Protein AF-A0A3D0HH20-F1 (afdb_monomer_lite)

Secondary structure (DSSP, 8-state):
-------HHHHHHHHHHHHHHHHHTS--S-HHHHHHHHHHHHHHHHHHHHHHHHHHSTT--TTS-B-SSSSSSHHHHHHHHHHHH-SS--EEEESS--SSSS-TTHHHHHTT-EEEE-

Sequence (118 aa):
ASRCAMSIGGKARQKILSSLRSLLGSPPQSMLLQETVGELVRHTDQLTDVISVINRNEKSLSKYGKQVFSQSDEDGITLEIVQRLFDRKGVVVEIGVGDGIENNSLVLLALGWRAVWV

Structure (mmCIF, N/CA/C/O backbone):
data_AF-A0A3D0HH20-F1
#
_entry.id   AF-A0A3D0HH20-F1
#
loop_
_atom_site.group_PDB
_atom_site.id
_atom_site.type_symbol
_atom_site.label_atom_id
_atom_site.label_a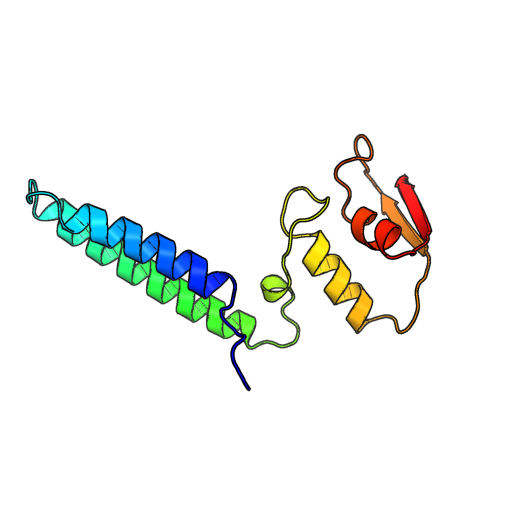lt_id
_atom_site.label_comp_id
_atom_site.label_asym_id
_atom_site.label_entity_id
_atom_site.label_seq_id
_atom_site.pdbx_PDB_ins_code
_atom_site.Cartn_x
_atom_site.Cartn_y
_atom_site.Cartn_z
_atom_site.occupancy
_atom_site.B_iso_or_equiv
_atom_site.auth_seq_id
_atom_site.auth_comp_id
_atom_site.auth_asym_id
_atom_site.auth_atom_id
_atom_site.pdbx_PDB_model_num
ATOM 1 N N . ALA A 1 1 ? 0.710 -5.965 27.336 1.00 36.00 1 ALA A N 1
ATOM 2 C CA . ALA A 1 1 ? 1.559 -5.547 26.204 1.00 36.00 1 ALA A CA 1
ATOM 3 C C . ALA A 1 1 ? 0.710 -4.724 25.244 1.00 36.00 1 ALA A C 1
ATOM 5 O O . ALA A 1 1 ? -0.141 -5.294 24.588 1.00 36.00 1 ALA A O 1
ATOM 6 N N . SER A 1 2 ? 0.864 -3.399 25.216 1.00 31.17 2 SER A N 1
ATOM 7 C CA . SER A 1 2 ? 0.222 -2.564 24.188 1.00 31.17 2 SER A CA 1
ATOM 8 C C . SER A 1 2 ? 1.114 -1.366 23.879 1.00 31.17 2 SER A C 1
ATOM 10 O O . SER A 1 2 ? 0.852 -0.223 24.234 1.00 31.17 2 SER A O 1
ATOM 12 N N . ARG A 1 3 ? 2.267 -1.677 23.284 1.00 39.62 3 ARG A N 1
ATOM 13 C CA . ARG A 1 3 ? 3.099 -0.730 22.546 1.00 39.62 3 ARG A CA 1
ATOM 14 C C . ARG A 1 3 ? 2.858 -1.025 21.074 1.00 39.62 3 ARG A C 1
ATOM 16 O O . ARG A 1 3 ? 3.519 -1.908 20.552 1.00 39.62 3 ARG A O 1
ATOM 23 N N . CYS A 1 4 ? 1.899 -0.356 20.442 1.00 38.06 4 CYS A N 1
ATOM 24 C CA . CYS A 1 4 ? 1.927 -0.089 19.000 1.00 38.06 4 CYS A CA 1
ATOM 25 C C . CYS A 1 4 ? 0.678 0.682 18.578 1.00 38.06 4 CYS A C 1
ATOM 27 O O . CYS A 1 4 ? -0.333 0.096 18.221 1.00 38.06 4 CYS A O 1
ATOM 29 N N . ALA A 1 5 ? 0.765 2.006 18.606 1.00 35.56 5 ALA A N 1
ATOM 30 C CA . ALA A 1 5 ? 0.022 2.856 17.682 1.00 35.56 5 ALA A CA 1
ATOM 31 C C . ALA A 1 5 ? 0.694 4.233 17.631 1.00 35.56 5 ALA A C 1
ATOM 33 O O . ALA A 1 5 ? 0.054 5.267 17.793 1.00 35.56 5 ALA A O 1
ATOM 34 N N . MET A 1 6 ? 2.014 4.274 17.405 1.00 38.03 6 MET A N 1
ATOM 35 C CA . MET A 1 6 ? 2.539 5.462 16.736 1.00 38.03 6 MET A CA 1
ATOM 36 C C . MET A 1 6 ? 2.055 5.362 15.295 1.00 38.03 6 MET A C 1
ATOM 38 O O . MET A 1 6 ? 2.697 4.725 14.463 1.00 38.03 6 MET A O 1
ATOM 42 N N . SER A 1 7 ? 0.881 5.945 15.039 1.00 45.75 7 SER A N 1
ATOM 43 C CA . SER A 1 7 ? 0.451 6.305 13.691 1.00 45.75 7 SER A CA 1
ATOM 44 C C . SER A 1 7 ? 1.630 6.981 12.987 1.00 45.75 7 SER A C 1
ATOM 46 O O . SER A 1 7 ? 2.383 7.732 13.613 1.00 45.75 7 SER A O 1
ATOM 48 N N . ILE A 1 8 ? 1.806 6.704 11.699 1.00 45.47 8 ILE A N 1
ATOM 49 C CA . ILE A 1 8 ? 2.842 7.310 10.852 1.00 45.47 8 ILE A CA 1
ATOM 50 C C . ILE A 1 8 ? 2.831 8.850 11.005 1.00 45.47 8 ILE A C 1
ATOM 52 O O . ILE A 1 8 ? 3.891 9.476 11.072 1.00 45.47 8 ILE A O 1
ATOM 56 N N . GLY A 1 9 ? 1.651 9.442 11.244 1.00 51.00 9 GLY A N 1
ATOM 57 C CA . GLY A 1 9 ? 1.484 10.865 11.558 1.00 51.00 9 GLY A CA 1
ATOM 58 C C . GLY A 1 9 ? 2.136 11.323 12.870 1.00 51.00 9 GLY A C 1
ATOM 59 O O . GLY A 1 9 ? 2.627 12.444 12.948 1.00 51.00 9 GLY A O 1
ATOM 60 N N . GLY A 1 10 ? 2.235 10.466 13.890 1.00 59.66 10 GLY A N 1
ATOM 61 C CA . GLY A 1 10 ? 2.891 10.784 15.164 1.00 59.66 10 GLY A CA 1
ATOM 62 C C . GLY A 1 10 ? 4.410 10.937 15.042 1.00 59.66 10 GLY A C 1
ATOM 63 O O . GLY A 1 10 ? 4.984 11.842 15.646 1.00 59.66 10 GLY A O 1
ATOM 64 N N . LYS A 1 11 ? 5.060 10.101 14.219 1.00 56.62 11 LYS A N 1
ATOM 65 C CA . LYS A 1 11 ? 6.508 10.193 13.956 1.00 56.62 11 LYS A CA 1
ATOM 66 C C . LYS A 1 11 ? 6.851 11.386 13.062 1.00 56.62 11 LYS A C 1
ATOM 68 O O . LYS A 1 11 ? 7.808 12.097 13.356 1.00 56.62 11 LYS A O 1
ATOM 73 N N . ALA A 1 12 ? 6.056 11.640 12.019 1.00 62.03 12 ALA A N 1
ATOM 74 C CA . ALA A 1 12 ? 6.220 12.814 11.159 1.00 62.03 12 ALA A CA 1
ATOM 75 C C . ALA A 1 12 ? 6.017 14.120 11.946 1.00 62.03 12 ALA A C 1
ATOM 77 O O . ALA A 1 12 ? 6.872 15.002 11.892 1.00 62.03 12 ALA A O 1
ATOM 78 N N . ARG A 1 13 ? 4.963 14.198 12.772 1.00 64.94 13 ARG A N 1
ATOM 79 C CA . ARG A 1 13 ? 4.717 15.321 13.689 1.00 64.94 13 ARG A CA 1
ATOM 80 C C . ARG A 1 13 ? 5.876 15.531 14.656 1.00 64.94 13 ARG A C 1
ATOM 82 O O . ARG A 1 13 ? 6.343 16.652 14.798 1.00 64.94 13 ARG A O 1
ATOM 89 N N . GLN A 1 14 ? 6.376 14.473 15.299 1.00 68.06 14 GLN A N 1
ATOM 90 C CA . GLN A 1 14 ? 7.530 14.585 16.199 1.00 68.06 14 GLN A CA 1
ATOM 91 C C . GLN A 1 14 ? 8.779 15.088 15.474 1.00 68.06 14 GLN A C 1
ATOM 93 O O . GLN A 1 14 ? 9.481 15.938 16.015 1.00 68.06 14 GLN A O 1
ATOM 98 N N . LYS A 1 15 ? 9.028 14.622 14.245 1.00 70.06 15 LYS A N 1
ATOM 99 C CA . LYS A 1 15 ? 10.158 15.071 13.427 1.00 70.06 15 LYS A CA 1
ATOM 100 C C . LYS A 1 15 ? 10.026 16.552 13.065 1.00 70.06 15 LYS A C 1
ATOM 102 O O . LYS A 1 15 ? 10.938 17.315 13.365 1.00 70.06 15 LYS A O 1
ATOM 107 N N . ILE A 1 16 ? 8.872 16.977 12.546 1.00 69.06 16 ILE A N 1
ATOM 108 C CA . ILE A 1 16 ? 8.585 18.385 12.220 1.00 69.06 16 ILE A CA 1
ATOM 109 C C . ILE A 1 16 ? 8.716 19.268 13.466 1.00 69.06 16 ILE A C 1
ATOM 111 O O . ILE A 1 16 ? 9.444 20.255 13.443 1.00 69.06 16 ILE A O 1
ATOM 115 N N . LEU A 1 17 ? 8.094 18.881 14.585 1.00 67.19 17 LEU A N 1
ATOM 116 C CA . LEU A 1 17 ? 8.184 19.625 15.843 1.00 67.19 17 LEU A CA 1
ATOM 117 C C . LEU A 1 17 ? 9.621 19.699 16.373 1.00 67.19 17 LEU A C 1
ATOM 119 O O . LEU A 1 17 ? 10.018 20.739 16.891 1.00 67.19 17 LEU A O 1
ATOM 123 N N . SER A 1 18 ? 10.410 18.627 16.247 1.00 71.75 18 SER A N 1
ATOM 124 C CA . SER A 1 18 ? 11.819 18.633 16.657 1.00 71.75 18 SER A CA 1
ATOM 125 C C . SER A 1 18 ? 12.673 19.562 15.790 1.00 71.75 18 SER A C 1
ATOM 127 O O . SER A 1 18 ? 13.463 20.326 16.338 1.00 71.75 18 SER A O 1
ATOM 129 N N . SER A 1 19 ? 12.454 19.576 14.470 1.00 68.69 19 SER A N 1
ATOM 130 C CA . SER A 1 19 ? 13.139 20.476 13.537 1.00 68.69 19 SER A CA 1
ATOM 131 C C . SER A 1 19 ? 12.757 21.941 13.766 1.00 68.69 19 SER A C 1
ATOM 133 O O . SER A 1 19 ? 13.628 22.809 13.805 1.00 68.69 19 SER A O 1
ATOM 135 N N . LEU A 1 20 ? 11.471 22.224 13.998 1.00 66.19 20 LEU A N 1
ATOM 136 C CA . LEU A 1 20 ? 10.996 23.568 14.340 1.00 66.19 20 LEU A CA 1
ATOM 137 C C . LEU A 1 20 ? 11.571 24.039 15.685 1.00 66.19 20 LEU A C 1
ATOM 139 O O . LEU A 1 20 ? 12.027 25.172 15.789 1.00 66.19 20 LEU A O 1
ATOM 143 N N . ARG A 1 21 ? 11.649 23.168 16.703 1.00 67.56 21 ARG A N 1
ATOM 144 C CA . ARG A 1 21 ? 12.286 23.503 17.992 1.00 67.56 21 ARG A CA 1
ATOM 145 C C . ARG A 1 21 ? 13.782 23.763 17.874 1.00 67.56 21 ARG A C 1
ATOM 147 O O . ARG A 1 21 ? 14.271 24.669 18.540 1.00 67.56 21 ARG A O 1
ATOM 154 N N . SER A 1 22 ? 14.507 23.014 17.040 1.00 67.38 22 SER A N 1
ATOM 155 C CA . SER A 1 22 ? 15.934 23.285 16.822 1.00 67.38 22 SER A CA 1
ATOM 156 C C . SER A 1 22 ? 16.173 24.638 16.146 1.00 67.38 22 SER A C 1
ATOM 158 O O . SER A 1 22 ? 17.132 25.317 16.494 1.00 67.38 22 SER A O 1
ATOM 160 N N . LEU A 1 23 ? 15.272 25.064 15.252 1.00 62.66 23 LEU A N 1
ATOM 161 C CA . LEU A 1 23 ? 15.305 26.392 14.621 1.00 62.66 23 LEU A CA 1
ATOM 162 C C . LEU A 1 23 ? 15.040 27.535 15.620 1.00 62.66 23 LEU A C 1
ATOM 164 O O . LEU A 1 23 ? 15.561 28.634 15.455 1.00 62.66 23 LEU A O 1
ATOM 168 N N . LEU A 1 24 ? 14.268 27.277 16.680 1.00 61.22 24 LEU A N 1
ATOM 169 C CA . LEU A 1 24 ? 13.970 28.256 17.733 1.00 61.22 24 LEU A CA 1
ATOM 170 C C . LEU A 1 24 ? 15.127 28.460 18.730 1.00 61.22 24 LEU A C 1
ATOM 172 O O . LEU A 1 24 ? 15.129 29.463 19.439 1.00 61.22 24 LEU A O 1
ATOM 176 N N . GLY A 1 25 ? 16.081 27.521 18.806 1.00 59.44 25 GLY A N 1
ATOM 177 C CA . GLY A 1 25 ? 17.204 27.540 19.757 1.00 59.44 25 GLY A CA 1
ATOM 178 C C . GLY A 1 25 ? 18.456 28.298 19.292 1.00 59.44 25 GLY A C 1
ATOM 179 O O . GLY A 1 25 ? 19.355 28.532 20.098 1.00 59.44 25 GLY A O 1
ATOM 180 N N . SER A 1 26 ? 18.538 28.685 18.016 1.00 56.88 26 SER A N 1
ATOM 181 C CA . SER A 1 26 ? 19.576 29.593 17.501 1.00 56.88 26 SER A CA 1
ATOM 182 C C . SER A 1 26 ? 19.318 31.043 17.949 1.00 56.88 26 SER A C 1
ATOM 184 O O . SER A 1 26 ? 18.154 31.418 18.101 1.00 56.88 26 SER A O 1
ATOM 186 N N . PRO A 1 27 ? 20.364 31.870 18.179 1.00 55.19 27 PRO A N 1
ATOM 187 C CA . PRO A 1 27 ? 20.209 33.212 18.744 1.00 55.19 27 PRO A CA 1
ATOM 188 C C . PRO A 1 27 ? 19.188 34.037 17.941 1.00 55.19 27 PRO A C 1
ATOM 190 O O . PRO A 1 27 ? 19.215 34.009 16.707 1.00 55.19 27 PRO A O 1
ATOM 193 N N . PRO A 1 28 ? 18.268 34.750 18.615 1.00 59.84 28 PRO A N 1
ATOM 194 C CA . PRO A 1 28 ? 17.116 35.351 17.966 1.00 59.84 28 PRO A CA 1
ATOM 195 C C . PRO A 1 28 ? 17.585 36.535 17.130 1.00 59.84 28 PRO A C 1
ATOM 197 O O . PRO A 1 28 ? 18.002 37.553 17.672 1.00 59.84 28 PRO A O 1
ATOM 200 N N . GLN A 1 29 ? 17.522 36.412 15.809 1.00 58.78 29 GLN A N 1
ATOM 201 C CA . GLN A 1 29 ? 17.826 37.544 14.932 1.00 58.78 29 GLN A CA 1
ATOM 202 C C . GLN A 1 29 ? 16.569 38.278 14.439 1.00 58.78 29 GLN A C 1
ATOM 204 O O . GLN A 1 29 ? 16.692 39.388 13.938 1.00 58.78 29 GLN A O 1
ATOM 209 N N . SER A 1 30 ? 15.346 37.766 14.654 1.00 63.31 30 SER A N 1
ATOM 210 C CA . SER A 1 30 ? 14.127 38.583 14.504 1.00 63.31 30 SER A CA 1
ATOM 211 C C . SER A 1 30 ? 12.912 38.010 15.249 1.00 63.31 30 SER A C 1
ATOM 213 O O . SER A 1 30 ? 12.632 36.815 15.195 1.00 63.31 30 SER A O 1
ATOM 215 N N . MET A 1 31 ? 12.161 38.880 15.931 1.00 64.00 31 MET A N 1
ATOM 216 C CA . MET A 1 31 ? 10.866 38.582 16.571 1.00 64.00 31 MET A CA 1
ATOM 217 C C . MET A 1 31 ? 9.847 38.000 15.568 1.00 64.00 31 MET A C 1
ATOM 219 O O . MET A 1 31 ? 9.090 37.095 15.904 1.00 64.00 31 MET A O 1
ATOM 223 N N . LEU A 1 32 ? 9.927 38.446 14.309 1.00 69.62 32 LEU A N 1
ATOM 224 C CA . LEU A 1 32 ? 9.122 37.976 13.179 1.00 69.62 32 LEU A CA 1
ATOM 225 C C . LEU A 1 32 ? 9.294 36.471 12.899 1.00 69.62 32 LEU A C 1
ATOM 227 O O . LEU A 1 32 ? 8.324 35.781 12.588 1.00 69.62 32 LEU A O 1
ATOM 231 N N . LEU A 1 33 ? 10.514 35.936 13.035 1.00 74.12 33 LEU A N 1
ATOM 232 C CA . LEU A 1 33 ? 10.777 34.508 12.825 1.00 74.12 33 LEU A CA 1
ATOM 233 C C . LEU A 1 33 ? 10.105 33.648 13.904 1.00 74.12 33 LEU A C 1
ATOM 235 O O . LEU A 1 33 ? 9.539 32.602 13.598 1.00 74.12 33 LEU A O 1
ATOM 239 N N . GLN A 1 34 ? 10.149 34.098 15.158 1.00 74.81 34 GLN A N 1
ATOM 240 C CA . GLN A 1 34 ? 9.523 33.402 16.286 1.00 74.81 34 GLN A CA 1
ATOM 241 C C . GLN A 1 34 ? 7.996 33.369 16.137 1.00 74.81 34 GLN A C 1
ATOM 243 O O . GLN A 1 34 ? 7.379 32.326 16.348 1.00 74.81 34 GLN A O 1
ATOM 248 N N . GLU A 1 35 ? 7.398 34.483 15.708 1.00 82.00 35 GLU A N 1
ATOM 249 C CA . GLU A 1 35 ? 5.965 34.576 15.416 1.00 82.00 35 GLU A CA 1
ATOM 250 C C . GLU A 1 35 ? 5.557 33.649 14.261 1.00 82.00 35 GLU A C 1
ATOM 252 O O . GLU A 1 35 ? 4.658 32.824 14.424 1.00 82.00 35 GLU A O 1
ATOM 257 N N . THR A 1 36 ? 6.297 33.688 13.148 1.00 77.88 36 THR A N 1
ATOM 258 C CA . THR A 1 36 ? 6.043 32.834 11.974 1.00 77.88 36 THR A CA 1
ATOM 259 C C . THR A 1 36 ? 6.148 31.345 12.321 1.00 77.88 36 THR A C 1
ATOM 261 O O . THR A 1 36 ? 5.310 30.537 11.918 1.00 77.88 36 THR A O 1
ATOM 264 N N . VAL A 1 37 ? 7.161 30.947 13.099 1.00 82.75 37 VAL A N 1
ATOM 265 C CA . VAL A 1 37 ? 7.292 29.553 13.554 1.00 82.75 37 VAL A CA 1
ATOM 266 C C . VAL A 1 37 ? 6.144 29.175 14.489 1.00 82.75 37 VAL A C 1
ATOM 268 O O . VAL A 1 37 ? 5.606 28.072 14.371 1.00 82.75 37 VAL A O 1
ATOM 271 N N . GLY A 1 38 ? 5.739 30.073 15.390 1.00 82.25 38 GLY A N 1
ATOM 272 C CA . GLY A 1 38 ? 4.573 29.871 16.248 1.00 82.25 38 GLY A CA 1
ATOM 273 C C . GLY A 1 38 ? 3.300 29.610 15.440 1.00 82.25 38 GLY A C 1
ATOM 274 O O . GLY A 1 38 ? 2.547 28.688 15.756 1.00 82.25 38 GLY A O 1
ATOM 275 N N . GLU A 1 39 ? 3.090 30.360 14.360 1.00 86.69 39 GLU A N 1
ATOM 276 C CA . GLU A 1 39 ? 1.961 30.180 13.446 1.00 86.69 39 GLU A CA 1
ATOM 277 C C . GLU A 1 39 ? 2.019 28.834 12.703 1.00 86.69 39 GLU A C 1
ATOM 279 O O . GLU A 1 39 ? 1.039 28.085 12.694 1.00 86.69 39 GLU A O 1
ATOM 284 N N . LEU A 1 40 ? 3.188 28.451 12.176 1.00 84.75 40 LEU A N 1
ATOM 285 C CA . LEU A 1 40 ? 3.387 27.154 11.513 1.00 84.75 40 LEU A CA 1
ATOM 286 C C . LEU A 1 40 ? 3.093 25.965 12.435 1.00 84.75 40 LEU A C 1
ATOM 288 O O . LEU A 1 40 ? 2.492 24.974 12.005 1.00 84.75 40 LEU A O 1
ATOM 292 N N . VAL A 1 41 ? 3.484 26.053 13.709 1.00 84.38 41 VAL A N 1
ATOM 293 C CA . VAL A 1 41 ? 3.162 25.023 14.705 1.00 84.38 41 VAL A CA 1
ATOM 294 C C . VAL A 1 41 ? 1.647 24.913 14.892 1.00 84.38 41 VAL A C 1
ATOM 296 O O . VAL A 1 41 ? 1.121 23.799 14.871 1.00 84.38 41 VAL A O 1
ATOM 299 N N . ARG A 1 42 ? 0.926 26.039 14.994 1.00 85.31 42 ARG A N 1
ATOM 300 C CA . ARG A 1 42 ? -0.543 26.040 15.144 1.00 85.31 42 ARG A CA 1
ATOM 301 C C . ARG A 1 42 ? -1.242 25.425 13.935 1.00 85.31 42 ARG A C 1
ATOM 303 O O . ARG A 1 42 ? -2.132 24.599 14.121 1.00 85.31 42 ARG A O 1
ATOM 310 N N . HIS A 1 43 ? -0.820 25.766 12.718 1.00 86.75 43 HIS A N 1
ATOM 311 C CA . HIS A 1 43 ? -1.364 25.154 11.501 1.00 86.75 43 HIS A CA 1
ATOM 312 C C . HIS A 1 43 ? -1.081 23.651 11.443 1.00 86.75 43 HIS A C 1
ATOM 314 O O . HIS A 1 43 ? -1.946 22.867 11.058 1.00 86.75 43 HIS A O 1
ATOM 320 N N . THR A 1 44 ? 0.101 23.225 11.890 1.00 84.31 44 THR A N 1
ATOM 321 C CA . THR A 1 44 ? 0.439 21.798 11.962 1.00 84.31 44 THR A CA 1
ATOM 322 C C . THR A 1 44 ? -0.462 21.051 12.950 1.00 84.31 44 THR A C 1
ATOM 324 O O . THR A 1 44 ? -0.929 19.952 12.642 1.00 84.31 44 THR A O 1
ATOM 327 N N . ASP A 1 45 ? -0.739 21.632 14.121 1.00 84.50 45 ASP A N 1
ATOM 328 C CA . ASP A 1 45 ? -1.656 21.039 15.101 1.00 84.50 45 ASP A CA 1
ATOM 329 C C . ASP A 1 45 ? -3.097 20.979 14.561 1.00 84.50 45 ASP A C 1
ATOM 331 O O . ASP A 1 45 ? -3.720 19.920 14.623 1.00 84.50 45 ASP A O 1
ATOM 335 N N . GLN A 1 46 ? -3.589 22.043 13.913 1.00 88.31 46 GLN A N 1
ATOM 336 C CA . GLN A 1 46 ? -4.911 22.051 13.267 1.00 88.31 46 GLN A CA 1
ATOM 337 C C . GLN A 1 46 ? -5.044 20.972 12.182 1.00 88.31 46 GLN A C 1
ATOM 339 O O . GLN A 1 46 ? -6.032 20.235 12.152 1.00 88.31 46 GLN A O 1
ATOM 344 N N . LEU A 1 47 ? -4.043 20.834 11.307 1.00 88.25 47 LEU A N 1
ATOM 345 C CA . LEU A 1 47 ? -4.025 19.779 10.289 1.00 88.25 47 LEU A CA 1
ATOM 346 C C . LEU A 1 47 ? -3.994 18.386 10.926 1.00 88.25 47 LEU A C 1
ATOM 348 O O . LEU A 1 47 ? -4.684 17.478 10.461 1.00 88.25 47 LEU A O 1
ATOM 352 N N . THR A 1 48 ? -3.236 18.219 12.013 1.00 85.94 48 THR A N 1
ATOM 353 C CA . THR A 1 48 ? -3.183 16.956 12.761 1.00 85.94 48 THR A CA 1
ATOM 354 C C . THR A 1 48 ? -4.560 16.582 13.309 1.00 85.94 48 THR A C 1
ATOM 356 O O . THR A 1 48 ? -4.964 15.421 13.201 1.00 85.94 48 THR A O 1
ATOM 359 N N . ASP A 1 49 ? -5.305 17.547 13.847 1.00 87.06 49 ASP A N 1
ATOM 360 C CA . ASP A 1 49 ? -6.648 17.318 14.379 1.00 87.06 49 ASP A CA 1
ATOM 361 C C . ASP A 1 49 ? -7.631 16.902 13.280 1.0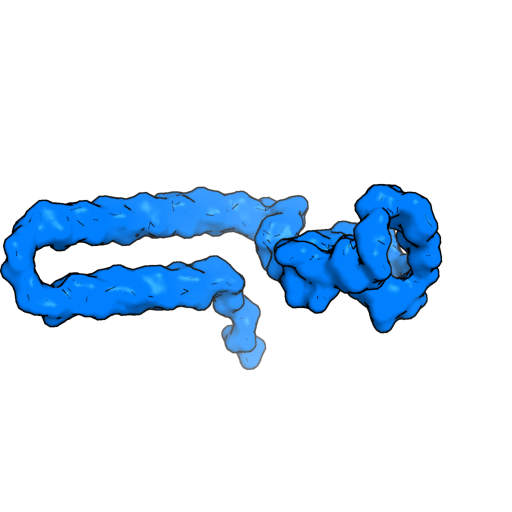0 87.06 49 ASP A C 1
ATOM 363 O O . ASP A 1 49 ? -8.338 15.902 13.442 1.00 87.06 49 ASP A O 1
ATOM 367 N N . VAL A 1 50 ? -7.621 17.581 12.127 1.00 87.88 50 VAL A N 1
ATOM 368 C CA . VAL A 1 50 ? -8.459 17.224 10.966 1.00 87.88 50 VAL A CA 1
ATOM 369 C C . VAL A 1 50 ? -8.145 15.810 10.474 1.00 87.88 50 VAL A C 1
ATOM 371 O O . VAL A 1 50 ? -9.050 14.987 10.312 1.00 87.88 50 VAL A O 1
ATOM 374 N N . ILE A 1 51 ? -6.860 15.484 10.310 1.00 86.50 51 ILE A N 1
ATOM 375 C CA . ILE A 1 51 ? -6.414 14.138 9.926 1.00 86.50 51 ILE A CA 1
ATOM 376 C C . ILE A 1 51 ? -6.873 13.102 10.960 1.00 86.50 51 ILE A C 1
ATOM 378 O O . ILE A 1 51 ? -7.276 11.996 10.594 1.00 86.50 51 ILE A O 1
ATOM 382 N N . SER A 1 52 ? -6.851 13.439 12.253 1.00 86.25 52 SER A N 1
ATOM 383 C CA . SER A 1 52 ? -7.308 12.533 13.309 1.00 86.25 52 SER A CA 1
ATOM 384 C C . SER A 1 52 ? -8.798 12.205 13.183 1.00 86.25 52 SER A C 1
ATOM 386 O O . SER A 1 52 ? -9.177 11.046 13.347 1.00 86.25 52 SER A O 1
ATOM 388 N N . VAL A 1 53 ? -9.634 13.187 12.831 1.00 88.12 53 VAL A N 1
ATOM 389 C CA . VAL A 1 53 ? -11.072 12.991 12.606 1.00 88.12 53 VAL A CA 1
ATOM 390 C C . VAL A 1 53 ? -11.302 12.100 11.388 1.00 88.12 53 VAL A C 1
ATOM 392 O O . VAL A 1 53 ? -12.059 11.134 11.476 1.00 88.12 53 VAL A O 1
ATOM 395 N N . ILE A 1 54 ? -10.593 12.353 10.286 1.00 82.88 54 ILE A N 1
ATOM 396 C CA . ILE A 1 54 ? -10.675 11.531 9.069 1.00 82.88 54 ILE A CA 1
ATOM 397 C C . ILE A 1 54 ? -10.258 10.083 9.361 1.00 82.88 54 ILE A C 1
ATOM 399 O O . ILE A 1 54 ? -10.933 9.144 8.946 1.00 82.88 54 ILE A O 1
ATOM 403 N N . ASN A 1 55 ? -9.188 9.875 10.130 1.00 84.12 55 ASN A N 1
ATOM 404 C CA . ASN A 1 55 ? -8.670 8.538 10.437 1.00 84.12 55 ASN A CA 1
ATOM 405 C C . ASN A 1 55 ? -9.529 7.731 11.423 1.00 84.12 55 ASN A C 1
ATOM 407 O O . ASN A 1 55 ? -9.391 6.502 11.480 1.00 84.12 55 ASN A O 1
ATOM 411 N N . ARG A 1 56 ? -10.425 8.386 12.174 1.00 86.25 56 ARG A N 1
ATOM 412 C CA . ARG A 1 56 ? -11.449 7.701 12.983 1.00 86.25 56 ARG A CA 1
ATOM 413 C C . ARG A 1 56 ? -12.510 7.028 12.119 1.00 86.25 56 ARG A C 1
ATOM 415 O O . ARG A 1 56 ? -13.121 6.070 12.578 1.00 86.25 56 ARG A O 1
ATOM 422 N N . ASN A 1 57 ? -12.714 7.481 10.882 1.00 89.94 57 ASN A N 1
ATOM 423 C CA . ASN A 1 57 ? -13.587 6.783 9.951 1.00 89.94 57 ASN A CA 1
ATOM 424 C C . ASN A 1 57 ? -12.956 5.432 9.582 1.00 89.94 57 ASN A C 1
ATOM 426 O O . ASN A 1 57 ? -11.898 5.378 8.958 1.00 89.94 57 ASN A O 1
ATOM 430 N N . GLU A 1 58 ? -13.608 4.329 9.946 1.00 87.94 58 GLU A N 1
ATOM 431 C CA . GLU A 1 58 ? -13.133 2.979 9.623 1.00 87.94 58 GLU A CA 1
ATOM 432 C C . GLU A 1 58 ? -13.005 2.754 8.115 1.00 87.94 58 GLU A C 1
ATOM 434 O O . GLU A 1 58 ? -12.103 2.047 7.664 1.00 87.94 58 GLU A O 1
ATOM 439 N N . LYS A 1 59 ? -13.846 3.421 7.316 1.00 90.81 59 LYS A N 1
ATOM 440 C CA . LYS A 1 59 ? -13.792 3.367 5.851 1.00 90.81 59 LYS A CA 1
ATOM 441 C C . LYS A 1 59 ? -12.613 4.146 5.260 1.00 90.81 59 LYS A C 1
ATOM 443 O O . LYS A 1 59 ? -12.337 3.978 4.079 1.00 90.81 59 LYS A O 1
ATOM 448 N N . SER A 1 60 ? -11.915 4.962 6.052 1.00 92.62 60 SER A N 1
ATOM 449 C CA . SER A 1 60 ? -10.736 5.690 5.583 1.00 92.62 60 SER A CA 1
ATOM 450 C C . SER A 1 60 ? -9.579 4.735 5.295 1.00 92.62 60 SER A C 1
ATOM 452 O O . SER A 1 60 ? -9.164 3.966 6.168 1.00 92.62 60 SER A O 1
ATOM 454 N N . LEU A 1 61 ? -9.042 4.825 4.077 1.00 92.94 61 LEU A N 1
ATOM 455 C CA . LEU A 1 61 ? -7.866 4.077 3.629 1.00 92.94 61 LEU A CA 1
ATOM 456 C C . LEU A 1 61 ? -6.551 4.827 3.898 1.00 92.94 61 LEU A C 1
ATOM 458 O O . LEU A 1 61 ? -5.492 4.209 3.939 1.00 92.94 61 LEU A O 1
ATOM 462 N N . SER A 1 62 ? -6.606 6.136 4.169 1.00 89.19 62 SER A N 1
ATOM 463 C CA . SER A 1 62 ? -5.428 7.011 4.295 1.00 89.19 62 SER A CA 1
ATOM 464 C C . SER A 1 62 ? -4.460 6.609 5.413 1.00 89.19 62 SER A C 1
ATOM 466 O O . SER A 1 62 ? -3.290 6.971 5.389 1.00 89.19 62 SER A O 1
ATOM 468 N N . LYS A 1 63 ? -4.923 5.846 6.409 1.00 89.56 63 LYS A N 1
ATOM 469 C CA . LYS A 1 63 ? -4.074 5.338 7.501 1.00 89.56 63 LYS A CA 1
ATOM 470 C C . LYS A 1 63 ? -3.298 4.064 7.152 1.00 89.56 63 LYS A C 1
ATOM 472 O O . LYS A 1 63 ? -2.450 3.650 7.941 1.00 89.56 63 LYS A O 1
ATOM 477 N N . TYR A 1 64 ? -3.600 3.443 6.015 1.00 94.31 64 TYR A N 1
ATOM 478 C CA . TYR A 1 64 ? -2.980 2.196 5.569 1.00 94.31 64 TYR A CA 1
ATOM 479 C C . TYR A 1 64 ? -1.898 2.410 4.518 1.00 94.31 64 TYR A C 1
ATOM 481 O O . TYR A 1 64 ? -1.223 1.445 4.174 1.00 94.31 64 TYR A O 1
ATOM 489 N N . GLY A 1 65 ? -1.696 3.653 4.070 1.00 94.44 65 GLY A N 1
ATOM 490 C CA . GLY A 1 65 ? -0.675 4.021 3.101 1.00 94.44 65 GLY A CA 1
ATOM 491 C C . GLY A 1 65 ? 0.718 3.504 3.469 1.00 94.44 65 GLY A C 1
ATOM 492 O O . GLY A 1 65 ? 1.209 3.731 4.582 1.00 94.44 65 GLY A O 1
ATOM 493 N N . LYS A 1 66 ? 1.336 2.770 2.540 1.00 95.50 66 LYS A N 1
ATOM 494 C CA . LYS A 1 66 ? 2.694 2.213 2.645 1.00 95.50 66 LYS A CA 1
ATOM 495 C C . LYS A 1 66 ? 3.294 2.095 1.254 1.00 95.50 66 LYS A C 1
ATOM 497 O O . LYS A 1 66 ? 2.586 1.679 0.348 1.00 95.50 66 LYS A O 1
ATOM 502 N N . GLN A 1 67 ? 4.589 2.375 1.159 1.00 95.62 67 GLN A N 1
ATOM 503 C CA . GLN A 1 67 ? 5.382 2.208 -0.052 1.00 95.62 67 GLN A CA 1
ATOM 504 C C . GLN A 1 67 ? 6.250 0.951 0.050 1.00 95.62 67 GLN A C 1
ATOM 506 O O . GLN A 1 67 ? 6.977 0.782 1.035 1.00 95.62 67 GLN A O 1
ATOM 511 N N . VAL A 1 68 ? 6.172 0.079 -0.951 1.00 95.25 68 VAL A N 1
ATOM 512 C CA . VAL A 1 68 ? 7.003 -1.121 -1.123 1.00 95.25 68 VAL A CA 1
ATOM 513 C C . VAL A 1 68 ? 7.543 -1.182 -2.552 1.00 95.25 68 VAL A C 1
ATOM 515 O O . VAL A 1 68 ? 8.756 -1.231 -2.730 1.00 95.25 68 VAL A O 1
ATOM 518 N N . PHE A 1 69 ? 6.646 -1.174 -3.537 1.00 96.00 69 PHE A N 1
ATOM 519 C CA . PHE A 1 69 ? 6.940 -1.194 -4.967 1.00 96.00 69 PHE A CA 1
ATOM 520 C C . PHE A 1 69 ? 6.333 0.006 -5.698 1.00 96.00 69 PHE A C 1
ATOM 522 O O . PHE A 1 69 ? 6.922 0.467 -6.666 1.00 96.00 69 PHE A O 1
ATOM 529 N N . SER A 1 70 ? 5.178 0.516 -5.262 1.00 93.25 70 SER A N 1
ATOM 530 C CA . SER A 1 70 ? 4.536 1.669 -5.888 1.00 93.25 70 SER A CA 1
ATOM 531 C C . SER A 1 70 ? 5.325 2.968 -5.663 1.00 93.25 70 SER A C 1
ATOM 533 O O . SER A 1 70 ? 6.247 3.050 -4.842 1.00 93.25 70 SER A O 1
ATOM 535 N N . GLN A 1 71 ? 4.963 4.012 -6.409 1.00 90.81 71 GLN A N 1
ATOM 536 C CA . GLN A 1 71 ? 5.635 5.315 -6.351 1.00 90.81 71 GLN A CA 1
ATOM 537 C C . GLN A 1 71 ? 5.426 6.036 -5.014 1.00 90.81 71 GLN A C 1
ATOM 539 O O . GLN A 1 71 ? 6.248 6.864 -4.615 1.00 90.81 71 GLN A O 1
ATOM 544 N N . SER A 1 72 ? 4.316 5.774 -4.330 1.00 94.75 72 SER A N 1
ATOM 545 C CA . SER A 1 72 ? 3.949 6.418 -3.075 1.00 94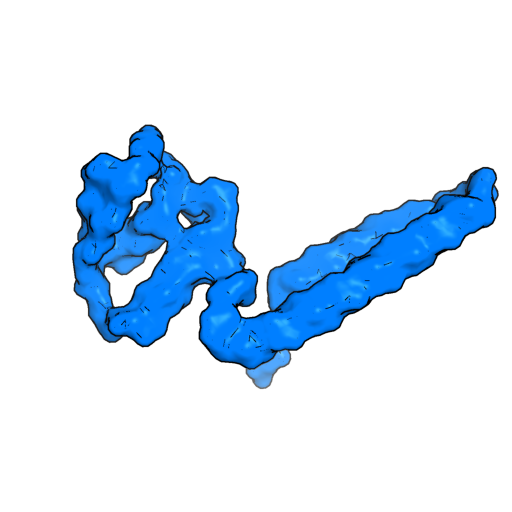.75 72 SER A CA 1
ATOM 546 C C . SER A 1 72 ? 3.278 5.415 -2.136 1.00 94.75 72 SER A C 1
ATOM 548 O O . SER A 1 72 ? 3.866 4.392 -1.803 1.00 94.75 72 SER A O 1
ATOM 550 N N . ASP A 1 73 ? 2.100 5.711 -1.600 1.00 94.88 73 ASP A N 1
ATOM 551 C CA . ASP A 1 73 ? 1.495 4.951 -0.513 1.00 94.88 73 ASP A CA 1
ATOM 552 C C . ASP A 1 73 ? 0.479 3.894 -0.987 1.00 94.88 73 ASP A C 1
ATOM 554 O O . ASP A 1 73 ? -0.218 3.278 -0.167 1.00 94.88 73 ASP A O 1
ATOM 558 N N . GLU A 1 74 ? 0.426 3.656 -2.299 1.00 96.06 74 GLU A N 1
ATOM 559 C CA . GLU A 1 74 ? -0.583 2.839 -2.966 1.00 96.06 74 GLU A CA 1
ATOM 560 C C . GLU A 1 74 ? -0.508 1.356 -2.597 1.00 96.06 74 GLU A C 1
ATOM 562 O O . GLU A 1 74 ? -1.561 0.718 -2.524 1.00 96.06 74 GLU A O 1
ATOM 567 N N . ASP A 1 75 ? 0.672 0.788 -2.315 1.00 96.50 75 ASP A N 1
ATOM 568 C CA . ASP A 1 75 ? 0.779 -0.632 -1.940 1.00 96.50 75 ASP A CA 1
ATOM 569 C C . ASP A 1 75 ? -0.031 -0.930 -0.675 1.00 96.50 75 ASP A C 1
ATOM 571 O O . ASP A 1 75 ? -0.819 -1.876 -0.614 1.00 96.50 75 ASP A O 1
ATOM 575 N N . GLY A 1 76 ? 0.139 -0.098 0.353 1.00 96.94 76 GLY A N 1
ATOM 576 C CA . GLY A 1 76 ? -0.571 -0.250 1.618 1.00 96.94 76 GLY A CA 1
ATOM 577 C C . GLY A 1 76 ? -2.083 -0.067 1.478 1.00 96.94 76 GLY A C 1
ATOM 578 O O . GLY A 1 76 ? -2.857 -0.824 2.069 1.00 96.94 76 GLY A O 1
ATOM 579 N N . ILE A 1 77 ? -2.504 0.885 0.642 1.00 96.94 77 ILE A N 1
ATOM 580 C CA . ILE A 1 77 ? -3.917 1.114 0.316 1.00 96.94 77 ILE A CA 1
ATOM 581 C C . ILE A 1 77 ? -4.500 -0.095 -0.427 1.00 96.94 77 ILE A C 1
ATOM 583 O O . ILE A 1 77 ? -5.568 -0.588 -0.062 1.00 96.94 77 ILE A O 1
ATOM 587 N N . THR A 1 78 ? -3.784 -0.611 -1.426 1.00 97.06 78 THR A N 1
ATOM 588 C CA . THR A 1 78 ? -4.188 -1.772 -2.230 1.00 97.06 78 THR A CA 1
ATOM 589 C C . THR A 1 78 ? -4.356 -3.014 -1.358 1.00 97.06 78 THR A C 1
ATOM 591 O O . THR A 1 78 ? -5.365 -3.717 -1.461 1.00 97.06 78 THR A O 1
ATOM 594 N N . LEU A 1 79 ? -3.412 -3.259 -0.444 1.00 97.06 79 LEU A N 1
ATOM 595 C CA . LEU A 1 79 ? -3.496 -4.363 0.510 1.00 97.06 79 LEU A CA 1
ATOM 596 C C . LEU A 1 79 ? -4.727 -4.260 1.408 1.00 97.06 79 LEU A C 1
ATOM 598 O O . LEU A 1 79 ? -5.415 -5.261 1.603 1.00 97.06 79 LEU A O 1
ATOM 602 N N . GLU A 1 80 ? -5.023 -3.071 1.930 1.00 97.25 80 GLU A N 1
ATOM 603 C CA . GLU A 1 80 ? -6.189 -2.864 2.789 1.00 97.25 80 GLU A CA 1
ATOM 604 C C . GLU A 1 80 ? -7.504 -3.077 2.028 1.00 97.25 80 GLU A C 1
ATOM 606 O O . GLU A 1 80 ? -8.409 -3.740 2.536 1.00 97.25 80 GLU A O 1
ATOM 611 N N . ILE A 1 81 ? -7.620 -2.560 0.799 1.00 96.56 81 ILE A N 1
ATOM 612 C CA . ILE A 1 81 ? -8.809 -2.767 -0.045 1.00 96.56 81 ILE A CA 1
ATOM 613 C C . ILE A 1 81 ? -9.051 -4.263 -0.241 1.00 96.56 81 ILE A C 1
ATOM 615 O O . ILE A 1 81 ? -10.158 -4.758 -0.026 1.00 96.56 81 ILE A O 1
ATOM 619 N N . VAL A 1 82 ? -8.005 -4.991 -0.625 1.00 96.69 82 VAL A N 1
ATOM 620 C CA . VAL A 1 82 ? -8.101 -6.419 -0.911 1.00 96.69 82 VAL A CA 1
ATOM 621 C C . VAL A 1 82 ? -8.452 -7.222 0.343 1.00 96.69 82 VAL A C 1
ATOM 623 O O . VAL A 1 82 ? -9.319 -8.089 0.270 1.00 96.69 82 VAL A O 1
ATOM 626 N N . GLN A 1 83 ? -7.848 -6.905 1.493 1.00 94.88 83 GLN A N 1
ATOM 627 C CA . GLN A 1 83 ? -8.152 -7.561 2.771 1.00 94.88 83 GLN A CA 1
ATOM 628 C C . GLN A 1 83 ? -9.601 -7.347 3.224 1.00 94.88 83 GLN A C 1
ATOM 630 O O . GLN A 1 83 ? -10.174 -8.224 3.866 1.00 94.88 83 GLN A O 1
ATOM 635 N N . ARG A 1 84 ? -10.207 -6.198 2.900 1.00 96.25 84 ARG A N 1
ATOM 636 C CA . ARG A 1 84 ? -11.612 -5.912 3.233 1.00 96.25 84 ARG A CA 1
ATOM 637 C C . ARG A 1 84 ? -12.605 -6.634 2.334 1.00 96.25 84 ARG A C 1
ATOM 639 O O . ARG A 1 84 ? -13.699 -6.954 2.788 1.00 96.25 84 ARG A O 1
ATOM 646 N N . LEU A 1 85 ? -12.269 -6.803 1.058 1.00 95.94 85 LEU A N 1
ATOM 647 C CA . LEU A 1 85 ? -13.214 -7.272 0.043 1.00 95.94 85 LEU A CA 1
ATOM 648 C C . LEU A 1 85 ? -13.119 -8.771 -0.240 1.00 95.94 85 LEU A C 1
ATOM 650 O O . LEU A 1 85 ? -14.106 -9.360 -0.679 1.00 95.94 85 LEU A O 1
ATOM 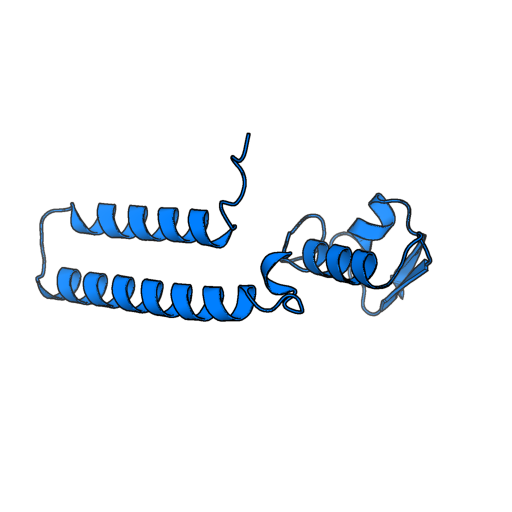654 N N . PHE A 1 86 ? -11.959 -9.387 -0.012 1.00 95.81 86 PHE A N 1
ATOM 655 C CA . PHE A 1 86 ? -11.702 -10.767 -0.409 1.00 95.81 86 PHE A CA 1
ATOM 656 C C . PHE A 1 86 ? -11.128 -11.589 0.747 1.00 95.81 86 PHE A C 1
ATOM 658 O O . PHE A 1 86 ? -10.254 -11.145 1.484 1.00 95.81 86 PHE A O 1
ATOM 665 N N . ASP A 1 87 ? -11.587 -12.832 0.861 1.00 94.25 87 ASP A N 1
ATOM 666 C CA . ASP A 1 87 ? -11.124 -13.827 1.836 1.00 94.25 87 ASP A CA 1
ATOM 667 C C . ASP A 1 87 ? -9.998 -14.726 1.290 1.00 94.25 87 ASP A C 1
ATOM 669 O O . ASP A 1 87 ? -9.358 -15.471 2.035 1.00 94.25 87 ASP A O 1
ATOM 673 N N . ARG A 1 88 ? -9.741 -14.662 -0.021 1.00 93.94 88 ARG A N 1
ATOM 674 C CA . ARG A 1 88 ? -8.767 -15.498 -0.729 1.00 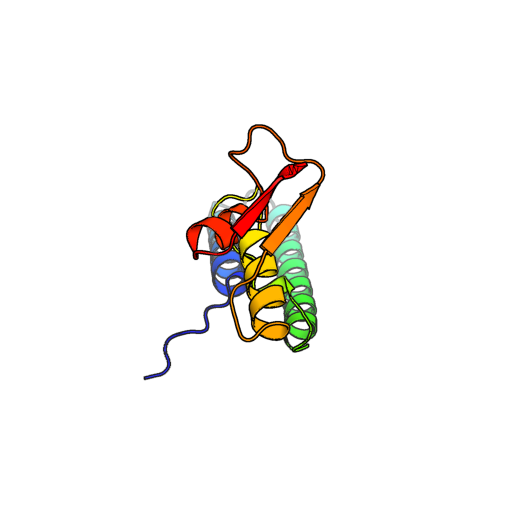93.94 88 ARG A CA 1
ATOM 675 C C . ARG A 1 88 ? -8.073 -14.749 -1.860 1.00 93.94 88 ARG A C 1
ATOM 677 O O . ARG A 1 88 ? -8.604 -13.792 -2.419 1.00 93.94 88 ARG A O 1
ATOM 684 N N . LYS A 1 89 ? -6.890 -15.241 -2.239 1.00 95.50 89 LYS A N 1
ATOM 685 C CA . LYS A 1 89 ? -6.103 -14.698 -3.355 1.00 95.50 89 LYS A CA 1
ATOM 686 C C . LYS A 1 89 ? -6.807 -14.937 -4.691 1.00 95.50 89 LYS A C 1
ATOM 688 O O . LYS A 1 89 ? -7.399 -15.995 -4.909 1.00 95.50 89 LYS A O 1
ATOM 693 N N . GLY A 1 90 ? -6.701 -13.969 -5.594 1.00 95.06 90 GLY A N 1
ATOM 694 C CA . GLY A 1 90 ? -7.320 -13.991 -6.916 1.00 95.06 90 GLY A CA 1
ATOM 695 C C . GLY A 1 90 ? -6.364 -13.584 -8.036 1.00 95.06 90 GLY A C 1
ATOM 696 O O . GLY A 1 90 ? -5.152 -13.806 -7.960 1.00 95.06 90 GLY A O 1
ATOM 697 N N . VAL A 1 91 ? -6.942 -13.014 -9.093 1.00 96.69 91 VAL A N 1
ATOM 698 C CA . VAL A 1 91 ? -6.208 -12.357 -10.180 1.00 96.69 91 VAL A CA 1
ATOM 699 C C . VAL A 1 91 ? -6.416 -10.858 -10.049 1.00 96.69 91 VAL A C 1
ATOM 701 O O . VAL A 1 91 ? -7.557 -10.420 -9.922 1.00 96.69 91 VAL A O 1
ATOM 704 N N . VAL A 1 92 ? -5.333 -10.094 -10.097 1.00 96.44 92 VAL A N 1
ATOM 705 C CA . VAL A 1 92 ? -5.363 -8.642 -10.261 1.00 96.44 92 VAL A CA 1
ATOM 706 C C . VAL A 1 92 ? -5.039 -8.296 -11.710 1.00 96.44 92 VAL A C 1
ATOM 708 O O . VAL A 1 92 ? -4.179 -8.926 -12.324 1.00 96.44 92 VAL A O 1
ATOM 711 N N . VAL A 1 93 ? -5.758 -7.321 -12.256 1.00 96.75 93 VAL A N 1
ATOM 712 C CA . VAL A 1 93 ? -5.482 -6.744 -13.573 1.00 96.75 93 VAL A CA 1
ATOM 713 C C . VAL A 1 93 ? -5.126 -5.280 -13.356 1.00 96.75 93 VAL A C 1
ATOM 715 O O . VAL A 1 93 ? -5.929 -4.546 -12.783 1.00 96.75 93 VAL A O 1
ATOM 718 N N . GLU A 1 94 ? -3.934 -4.872 -13.780 1.00 96.50 94 GLU A N 1
ATOM 719 C CA . GLU A 1 94 ? -3.481 -3.479 -13.742 1.00 96.50 94 GLU A CA 1
ATOM 720 C C . GLU A 1 94 ? -3.312 -2.972 -15.172 1.00 96.50 94 GLU A C 1
ATOM 722 O O . GLU A 1 94 ? -2.710 -3.646 -16.005 1.00 96.50 94 GLU A O 1
ATOM 727 N N . ILE A 1 95 ? -3.897 -1.809 -15.451 1.00 95.56 95 ILE A N 1
ATOM 728 C CA . ILE A 1 95 ? -3.884 -1.174 -16.768 1.00 95.56 95 ILE A CA 1
ATOM 729 C C . ILE A 1 95 ? -3.062 0.103 -16.657 1.00 95.56 95 ILE A C 1
ATOM 731 O O . ILE A 1 95 ? -3.284 0.885 -15.730 1.00 95.56 95 ILE A O 1
ATOM 735 N N . GLY A 1 96 ? -2.176 0.334 -17.624 1.00 92.44 96 GLY A N 1
ATOM 736 C CA . GLY A 1 96 ? -1.297 1.503 -17.630 1.00 92.44 96 GLY A CA 1
ATOM 737 C C . GLY A 1 96 ? -0.015 1.272 -16.839 1.00 92.44 96 GLY A C 1
ATOM 738 O O . GLY A 1 96 ? 0.467 2.183 -16.169 1.00 92.44 96 GLY A O 1
ATOM 739 N N . VAL A 1 97 ? 0.520 0.051 -16.904 1.00 93.50 97 VAL A N 1
ATOM 740 C CA . VAL A 1 97 ? 1.808 -0.278 -16.288 1.00 93.50 97 VAL A CA 1
ATOM 741 C C . VAL A 1 97 ? 2.969 0.413 -17.005 1.00 93.50 97 VAL A C 1
ATOM 743 O O . VAL A 1 97 ? 2.940 0.626 -18.218 1.00 93.50 97 VAL A O 1
ATOM 746 N N . GLY A 1 98 ? 4.001 0.762 -16.236 1.00 88.44 98 GLY A N 1
ATOM 747 C CA . GLY A 1 98 ? 5.252 1.310 -16.758 1.00 88.44 98 GLY A CA 1
ATOM 748 C C . GLY A 1 98 ? 6.232 0.218 -17.197 1.00 88.44 98 GLY A C 1
ATOM 749 O O . GLY A 1 98 ? 5.889 -0.718 -17.914 1.00 88.44 98 GLY A O 1
ATOM 750 N N . ASP A 1 99 ? 7.473 0.320 -16.724 1.00 91.12 99 ASP A N 1
ATOM 751 C CA . ASP A 1 99 ? 8.545 -0.659 -16.964 1.00 91.12 99 ASP A CA 1
ATOM 752 C C . ASP A 1 99 ? 8.413 -1.954 -16.137 1.00 91.12 99 ASP A C 1
ATOM 754 O O . ASP A 1 99 ? 9.230 -2.868 -16.261 1.00 91.12 99 ASP A O 1
ATOM 758 N N . GLY A 1 100 ? 7.373 -2.046 -15.305 1.00 89.25 100 GLY A N 1
ATOM 759 C CA . GLY A 1 100 ? 7.100 -3.197 -14.453 1.00 89.25 100 GLY A CA 1
ATOM 760 C C . GLY A 1 100 ? 7.790 -3.168 -13.089 1.00 89.25 100 GLY A C 1
ATOM 761 O O . GLY A 1 100 ? 7.640 -4.131 -12.336 1.00 89.25 100 GLY A O 1
ATOM 762 N N . ILE A 1 101 ? 8.532 -2.105 -12.762 1.00 90.88 101 ILE A N 1
ATOM 763 C CA . ILE A 1 101 ? 9.229 -1.962 -11.475 1.00 90.88 101 ILE A CA 1
ATOM 764 C C . ILE A 1 101 ? 8.322 -1.287 -10.442 1.00 90.88 101 ILE A C 1
ATOM 766 O O . ILE A 1 101 ? 8.254 -1.740 -9.299 1.00 90.88 101 ILE A O 1
ATOM 770 N N . GLU A 1 102 ? 7.588 -0.253 -10.858 1.00 93.62 102 GLU A N 1
ATOM 771 C CA . GLU A 1 102 ? 6.697 0.530 -9.997 1.00 93.62 102 GLU A CA 1
ATOM 772 C C . GLU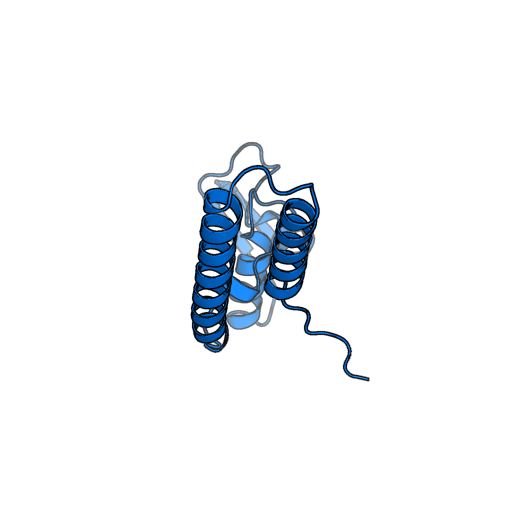 A 1 102 ? 5.227 0.331 -10.385 1.00 93.62 102 GLU A C 1
ATOM 774 O O . GLU A 1 102 ? 4.675 1.087 -11.181 1.00 93.62 102 GLU A O 1
ATOM 779 N N . ASN A 1 103 ? 4.586 -0.694 -9.814 1.00 95.12 103 ASN A N 1
ATOM 780 C CA . ASN A 1 103 ? 3.184 -1.039 -10.074 1.00 95.12 103 ASN A CA 1
ATOM 781 C C . ASN A 1 103 ? 2.424 -1.263 -8.761 1.00 95.12 103 ASN A C 1
ATOM 783 O O . ASN A 1 103 ? 2.934 -1.916 -7.846 1.00 95.12 103 ASN A O 1
ATOM 787 N N . ASN A 1 104 ? 1.166 -0.824 -8.695 1.00 94.81 104 ASN A N 1
ATOM 788 C CA . ASN A 1 104 ? 0.337 -0.929 -7.484 1.00 94.81 104 ASN A CA 1
ATOM 789 C C . ASN A 1 104 ? -0.023 -2.383 -7.142 1.00 94.81 104 ASN A C 1
ATOM 791 O O . ASN A 1 104 ? -0.281 -2.734 -5.989 1.00 94.81 104 ASN A O 1
ATOM 795 N N . SER A 1 105 ? -0.054 -3.254 -8.150 1.00 95.81 105 SER A N 1
ATOM 796 C CA . SER A 1 105 ? -0.358 -4.676 -7.995 1.00 95.81 105 SER A CA 1
ATOM 797 C C . SER A 1 105 ? 0.868 -5.546 -7.718 1.00 95.81 105 SER A C 1
ATOM 799 O O . SER A 1 105 ? 0.706 -6.730 -7.399 1.00 95.81 105 SER A O 1
ATOM 801 N N . LEU A 1 106 ? 2.090 -5.001 -7.790 1.00 96.38 106 LEU A N 1
ATOM 802 C CA . LEU A 1 106 ? 3.309 -5.792 -7.607 1.00 96.38 106 LEU A CA 1
ATOM 803 C C . LEU A 1 106 ? 3.412 -6.354 -6.181 1.00 96.38 106 LEU A C 1
ATOM 805 O O . LEU A 1 106 ? 3.808 -7.508 -5.998 1.00 96.38 106 LEU A O 1
ATOM 809 N N . VAL A 1 107 ? 2.931 -5.615 -5.174 1.00 96.88 107 VAL A N 1
ATOM 810 C CA . VAL A 1 107 ? 2.831 -6.121 -3.795 1.00 96.88 107 VAL A CA 1
ATOM 811 C C . VAL A 1 107 ? 1.891 -7.324 -3.678 1.00 96.88 107 VAL A C 1
ATOM 813 O O . VAL A 1 107 ? 2.157 -8.255 -2.918 1.00 96.88 107 VAL A O 1
ATOM 816 N N . LEU A 1 108 ? 0.809 -7.357 -4.461 1.00 97.31 108 LEU A N 1
ATOM 817 C CA . LEU A 1 108 ? -0.113 -8.490 -4.479 1.00 97.31 108 LEU A CA 1
ATOM 818 C C . LEU A 1 108 ? 0.546 -9.702 -5.138 1.00 97.31 108 LEU A C 1
ATOM 820 O O . LEU A 1 108 ? 0.453 -10.809 -4.599 1.00 97.31 108 LEU A O 1
ATOM 824 N N . LEU A 1 109 ? 1.248 -9.496 -6.257 1.00 96.19 109 LEU A N 1
ATOM 825 C CA . LEU A 1 109 ? 2.014 -10.544 -6.933 1.00 96.19 109 LEU A CA 1
ATOM 826 C C . LEU A 1 109 ? 3.051 -11.168 -5.986 1.00 96.19 109 LEU A C 1
ATOM 828 O O . LEU A 1 109 ? 3.100 -12.391 -5.851 1.00 96.19 109 LEU A O 1
ATOM 832 N N . ALA A 1 110 ? 3.800 -10.344 -5.244 1.00 96.00 110 ALA A N 1
ATOM 833 C CA . ALA A 1 110 ? 4.765 -10.800 -4.240 1.00 96.00 110 ALA A CA 1
ATOM 834 C C . ALA A 1 110 ? 4.115 -11.613 -3.103 1.00 96.00 110 ALA A C 1
ATOM 836 O O . ALA A 1 110 ? 4.716 -12.544 -2.566 1.00 96.00 110 ALA A O 1
ATOM 837 N N . LEU A 1 111 ? 2.860 -11.312 -2.757 1.00 96.25 111 LEU A N 1
ATOM 838 C CA . LEU A 1 111 ? 2.073 -12.064 -1.776 1.00 96.25 111 LEU A CA 1
ATOM 839 C C . LEU A 1 111 ? 1.362 -13.289 -2.374 1.00 96.25 111 LEU A C 1
ATOM 841 O O . LEU A 1 111 ? 0.567 -13.939 -1.688 1.00 96.25 111 LEU A O 1
ATOM 845 N N . GLY A 1 112 ? 1.648 -13.651 -3.625 1.00 96.81 112 GLY A N 1
ATOM 846 C CA . GLY A 1 112 ? 1.129 -14.845 -4.293 1.00 96.81 112 GLY A CA 1
ATOM 847 C C . GLY A 1 112 ? -0.247 -14.669 -4.932 1.00 96.81 112 GLY A C 1
ATOM 848 O O . GLY A 1 112 ? -0.944 -15.662 -5.148 1.00 96.81 112 GLY A O 1
ATOM 849 N N . TRP A 1 113 ? -0.672 -13.433 -5.197 1.00 97.75 113 TRP A N 1
ATOM 850 C CA . TRP A 1 113 ? -1.731 -13.187 -6.176 1.00 97.75 113 TRP A CA 1
ATOM 851 C C . TRP A 1 113 ? -1.201 -13.449 -7.582 1.00 97.75 113 TRP A C 1
ATOM 853 O O . TRP A 1 113 ? 0.002 -13.443 -7.823 1.00 97.75 113 TRP A O 1
ATOM 863 N N . ARG A 1 114 ? -2.106 -13.670 -8.532 1.00 97.50 114 ARG A N 1
ATOM 864 C CA . ARG A 1 114 ? -1.750 -13.684 -9.954 1.00 97.50 114 ARG A CA 1
ATOM 865 C C . ARG A 1 114 ? -1.993 -12.294 -10.521 1.00 97.50 114 ARG A C 1
ATOM 867 O O . ARG A 1 114 ? -3.024 -11.712 -10.206 1.00 97.50 114 ARG A O 1
ATOM 874 N N . ALA A 1 115 ? -1.093 -11.788 -11.353 1.00 95.75 115 ALA A N 1
ATOM 875 C CA . ALA A 1 115 ? -1.226 -10.468 -11.958 1.00 95.75 115 ALA A CA 1
ATOM 876 C C . ALA A 1 115 ? -1.255 -10.563 -13.485 1.00 95.75 115 ALA A C 1
ATOM 878 O O . ALA A 1 115 ? -0.541 -11.374 -14.077 1.00 95.75 115 ALA A O 1
ATOM 879 N N . VAL A 1 116 ? -2.090 -9.734 -14.102 1.00 96.50 116 VAL A N 1
ATOM 880 C CA . VAL A 1 116 ? -2.069 -9.433 -15.533 1.00 96.50 116 VAL A CA 1
ATOM 881 C C . VAL A 1 116 ? -1.844 -7.938 -15.667 1.00 96.50 116 VAL A C 1
ATOM 883 O O . VAL A 1 116 ? -2.553 -7.150 -15.043 1.00 96.50 116 VAL A O 1
ATOM 886 N N . TRP A 1 117 ? -0.861 -7.561 -16.468 1.00 95.88 117 TRP A N 1
ATOM 887 C CA . TRP A 1 117 ? -0.510 -6.172 -16.730 1.00 95.88 117 TRP A CA 1
ATOM 888 C C . TRP A 1 117 ? -0.783 -5.857 -18.196 1.00 95.88 117 TRP A C 1
ATOM 890 O O . TRP A 1 117 ? -0.439 -6.668 -19.061 1.00 95.88 117 TRP A O 1
ATOM 900 N N . VAL A 1 118 ? -1.450 -4.730 -18.447 1.00 92.69 118 VAL A N 1
ATOM 901 C CA . VAL A 1 118 ? -1.897 -4.287 -19.777 1.00 92.69 118 VAL A CA 1
ATOM 902 C C . VAL A 1 118 ? -1.394 -2.884 -20.069 1.00 92.69 118 VAL A C 1
ATOM 904 O O . VAL A 1 118 ? -1.561 -2.000 -19.193 1.00 92.69 118 VAL A O 1
#

Foldseek 3Di:
DDPDDPQPLNVVLVVVVVVLVVVVPPDDPDPVSVVVSVVVNVVSVVVVVVVVVLVVPPPDLVSQFDDDQAPTRLLSSVVVVCVVPDPDAEEAEAEPDDPPRHDSCVSSVVVPHHYDYD

pLDDT: mean 82.39, std 17.21, range [31.17, 97.75]

Radius of gyration: 20.1 Å; chains: 1; bounding box: 34×54×46 Å